Protein AF-A0A8D5DWP6-F1 (afdb_monomer)

Solvent-accessible surface area (backbone atoms only — not comparable to full-atom values): 5665 Å² total; per-residue (Å²): 133,56,70,72,57,53,51,51,42,41,73,70,66,83,48,50,75,63,53,55,42,39,76,77,37,78,54,51,68,63,53,49,53,53,51,55,48,52,51,52,51,52,52,52,62,49,29,77,80,29,75,56,40,39,80,47,74,58,96,32,32,40,27,40,22,57,30,60,64,45,47,100,82,73,42,77,36,70,86,32,56,76,48,66,53,90,83,55,71,48,78,84,78,98,123

Sequence (95 aa):
MDEDKVLSFINSGDGDAGDLLDDAMPTAARRFYRLTQSMHTLLGEVREHFPDAMFYSANGKVSLLLGSSHNKHDQPMQEMVAVSATQLHIEGGDW

Foldseek 3Di:
DDPVVQVVCVVVVVDHPVVVCCVVPVCPVVVVVVVVVVVVVVQVVLCVVQVQWDWDDDPQKIFIFSHDQADPVRHGDPVRTPDIDDPHGDDDDPD

Structure (mmCIF, N/CA/C/O backbone):
data_AF-A0A8D5DWP6-F1
#
_entry.id   AF-A0A8D5DWP6-F1
#
loop_
_atom_site.group_PDB
_atom_site.id
_atom_site.type_symbol
_atom_site.label_atom_id
_atom_site.label_alt_id
_atom_site.label_comp_id
_atom_site.label_asym_id
_atom_site.label_entity_id
_atom_site.label_seq_id
_atom_site.pdbx_PDB_ins_code
_atom_site.Cartn_x
_atom_site.Cartn_y
_atom_site.Cartn_z
_atom_site.occupancy
_atom_site.B_iso_or_equiv
_atom_site.auth_seq_id
_atom_site.auth_comp_id
_atom_site.auth_asym_id
_atom_site.auth_atom_id
_atom_site.pdbx_PDB_model_num
ATOM 1 N N . MET A 1 1 ? -15.959 -5.236 15.368 1.00 87.75 1 MET A N 1
ATOM 2 C CA . MET A 1 1 ? -16.979 -4.212 15.071 1.00 87.75 1 MET A CA 1
ATOM 3 C C . MET A 1 1 ? -17.356 -4.378 13.606 1.00 87.75 1 MET A C 1
ATOM 5 O O . MET A 1 1 ? -16.478 -4.761 12.844 1.00 87.75 1 MET A O 1
ATOM 9 N N . ASP A 1 2 ? -18.625 -4.222 13.242 1.00 95.56 2 ASP A N 1
ATOM 10 C CA . ASP A 1 2 ? -19.084 -4.191 11.842 1.00 95.56 2 ASP A CA 1
ATOM 11 C C . ASP A 1 2 ? -19.171 -2.731 11.357 1.00 95.56 2 ASP A C 1
ATOM 13 O O . ASP A 1 2 ? -18.981 -1.809 12.152 1.00 95.56 2 ASP A O 1
ATOM 17 N N . GLU A 1 3 ? -19.414 -2.525 10.062 1.00 94.88 3 GLU A N 1
ATOM 18 C CA . GLU A 1 3 ? -19.448 -1.194 9.438 1.00 94.88 3 GLU A CA 1
ATOM 19 C C . GLU A 1 3 ? -20.470 -0.259 10.101 1.00 94.88 3 GLU A C 1
ATOM 21 O O . GLU A 1 3 ? -20.121 0.862 10.467 1.00 94.88 3 GLU A O 1
ATOM 26 N N . ASP A 1 4 ? -21.688 -0.744 10.363 1.00 97.00 4 ASP A N 1
ATOM 27 C CA . ASP A 1 4 ? -22.752 0.045 10.998 1.00 97.00 4 ASP A CA 1
ATOM 28 C C . ASP A 1 4 ? -22.324 0.604 12.363 1.00 97.00 4 ASP A C 1
ATOM 30 O O . ASP A 1 4 ? -22.607 1.756 12.700 1.00 97.00 4 ASP A O 1
ATOM 34 N N . LYS A 1 5 ? -21.602 -0.191 13.162 1.00 95.75 5 LYS A N 1
ATOM 35 C CA . LYS A 1 5 ? -21.095 0.251 14.467 1.00 95.75 5 LYS A CA 1
ATOM 36 C C . LYS A 1 5 ? -19.931 1.229 14.348 1.00 95.75 5 LYS A C 1
ATOM 38 O O . LYS A 1 5 ? -19.862 2.147 15.161 1.00 95.75 5 LYS A O 1
ATOM 43 N N . VAL A 1 6 ? -19.049 1.054 13.360 1.00 97.38 6 VAL A N 1
ATOM 44 C CA . VAL A 1 6 ? -17.977 2.024 13.074 1.00 97.38 6 VAL A CA 1
ATOM 45 C C . VAL A 1 6 ? -18.599 3.375 12.724 1.00 97.38 6 VAL A C 1
ATOM 47 O O . VAL A 1 6 ? -18.260 4.388 13.330 1.00 97.38 6 VAL A O 1
ATOM 50 N N . LEU A 1 7 ? -19.575 3.384 11.812 1.00 97.44 7 LEU A N 1
ATOM 51 C CA . LEU A 1 7 ? -20.272 4.602 11.404 1.00 97.44 7 LEU A CA 1
ATOM 52 C C . LEU A 1 7 ? -21.042 5.241 12.562 1.00 97.44 7 LEU A C 1
ATOM 54 O O . LEU A 1 7 ? -21.016 6.459 12.711 1.00 97.44 7 LEU A O 1
ATOM 58 N N . SER A 1 8 ? -21.704 4.446 13.406 1.00 96.81 8 SER A N 1
ATOM 59 C CA . SER A 1 8 ? -22.410 4.970 14.579 1.00 96.81 8 SER A CA 1
ATOM 60 C C . SER A 1 8 ? -21.477 5.678 15.564 1.00 96.81 8 SER A C 1
ATOM 62 O O . SER A 1 8 ? -21.884 6.692 16.122 1.00 96.81 8 SER A O 1
ATOM 64 N N . PHE A 1 9 ? -20.267 5.157 15.787 1.00 96.06 9 PHE A N 1
ATOM 65 C CA . PHE A 1 9 ? -19.267 5.775 16.665 1.00 96.06 9 PHE A CA 1
ATOM 66 C C . PHE A 1 9 ? -18.725 7.087 16.084 1.00 96.06 9 PHE A C 1
ATOM 68 O O . PHE A 1 9 ? -18.627 8.092 16.778 1.00 96.06 9 PHE A O 1
ATOM 75 N N . ILE A 1 10 ? -18.436 7.107 14.781 1.00 97.12 10 ILE A N 1
ATOM 76 C CA . ILE A 1 10 ? -17.970 8.327 14.110 1.00 97.12 10 ILE A CA 1
ATOM 77 C C . ILE A 1 10 ? -19.066 9.405 14.145 1.00 97.12 10 ILE A C 1
ATOM 79 O O . ILE A 1 10 ? -18.807 10.568 14.443 1.00 97.12 10 ILE A O 1
ATOM 83 N N . ASN A 1 11 ? -20.318 9.018 13.885 1.00 97.19 11 ASN A N 1
ATOM 84 C CA . ASN A 1 11 ? -21.450 9.944 13.837 1.00 97.19 11 ASN A CA 1
ATOM 85 C C . ASN A 1 11 ? -21.909 10.436 15.217 1.00 97.19 11 ASN A C 1
ATOM 87 O O . ASN A 1 11 ? -22.561 11.479 15.286 1.00 97.19 11 ASN A O 1
ATOM 91 N N . SER A 1 12 ? -21.607 9.720 16.307 1.00 95.44 12 SER A N 1
ATOM 92 C CA . SER A 1 12 ? -21.876 10.223 17.660 1.00 95.44 12 SER A CA 1
ATOM 93 C C . SER A 1 12 ? -20.921 11.349 18.060 1.00 95.44 12 SER A C 1
ATOM 95 O O . SER A 1 12 ? -21.244 12.120 18.962 1.00 95.44 12 SER A O 1
ATOM 97 N N . GLY A 1 13 ? -19.787 11.486 17.360 1.00 94.19 13 GLY A N 1
ATOM 98 C CA . GLY A 1 13 ? -18.735 12.445 17.691 1.00 94.19 13 GLY A CA 1
ATOM 99 C C . GLY A 1 13 ? -17.863 12.005 18.869 1.00 94.19 13 GLY A C 1
ATOM 100 O O . GLY A 1 13 ? -17.116 12.827 19.394 1.00 94.19 13 GLY A O 1
ATOM 101 N N . ASP A 1 14 ? -17.957 10.734 19.279 1.00 92.25 14 ASP A N 1
ATOM 102 C CA . ASP A 1 14 ? -17.158 10.166 20.373 1.00 92.25 14 ASP A CA 1
ATOM 103 C C . ASP A 1 14 ? -15.685 9.946 19.976 1.00 92.25 14 ASP A C 1
ATOM 105 O O . ASP A 1 14 ? -14.822 9.842 20.847 1.00 92.25 14 ASP A O 1
ATOM 109 N N . GLY A 1 15 ? -15.394 9.907 18.674 1.00 94.75 15 GLY A N 1
ATOM 110 C CA . GLY A 1 15 ? -14.057 9.787 18.095 1.00 94.75 15 GLY A CA 1
ATOM 111 C C . GLY A 1 15 ? -14.128 9.525 16.591 1.00 94.75 15 GLY A C 1
ATOM 112 O O . GLY A 1 15 ? -15.195 9.627 15.979 1.00 94.75 15 GLY A O 1
ATOM 113 N N . ASP A 1 16 ? -12.999 9.168 15.987 1.00 96.81 16 ASP A N 1
ATOM 114 C CA . ASP A 1 16 ? -12.911 8.815 14.570 1.00 96.81 16 ASP A CA 1
ATOM 115 C C . ASP A 1 16 ? -12.500 7.346 14.317 1.00 96.81 16 ASP A C 1
ATOM 117 O O . ASP A 1 16 ? -12.347 6.527 15.226 1.00 96.81 16 ASP A O 1
ATOM 121 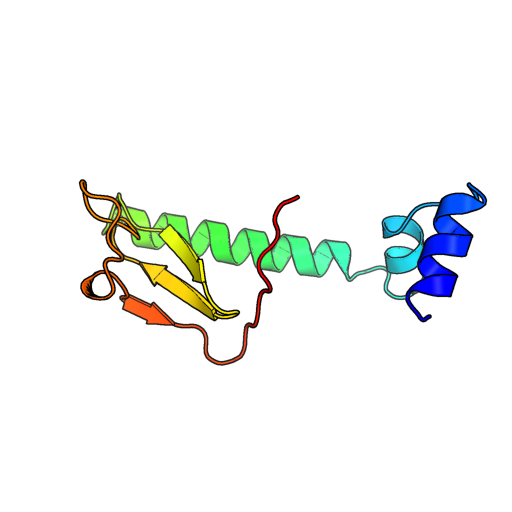N N . ALA A 1 17 ? -12.374 6.967 13.041 1.00 96.50 17 ALA A N 1
ATOM 122 C CA . ALA A 1 17 ? -11.964 5.613 12.658 1.00 96.50 17 ALA A CA 1
ATOM 123 C C . ALA A 1 17 ? -10.526 5.269 13.097 1.00 96.50 17 ALA A C 1
ATOM 125 O O . ALA A 1 17 ? -10.204 4.096 13.298 1.00 96.50 17 ALA A O 1
ATOM 126 N N . GLY A 1 18 ? -9.659 6.277 13.210 1.00 96.62 18 GLY A N 1
ATOM 127 C CA . GLY A 1 18 ? -8.303 6.147 13.721 1.00 96.62 18 GLY A CA 1
ATOM 128 C C . GLY A 1 18 ? -8.295 5.827 15.210 1.00 96.62 18 GLY A C 1
ATOM 129 O O . GLY A 1 18 ? -7.577 4.909 15.601 1.00 96.62 18 GLY A O 1
ATOM 130 N N . ASP A 1 19 ? -9.139 6.492 16.002 1.00 96.88 19 ASP A N 1
ATOM 131 C CA . ASP A 1 19 ? -9.318 6.187 17.429 1.00 96.88 19 ASP A CA 1
ATOM 132 C C . ASP A 1 19 ? -9.774 4.734 17.628 1.00 96.88 19 ASP A C 1
ATOM 134 O O . ASP A 1 19 ? -9.161 3.981 18.383 1.00 96.88 19 ASP A O 1
ATOM 138 N N . LEU A 1 20 ? -10.772 4.278 16.857 1.00 97.12 20 LEU A N 1
ATOM 139 C CA . LEU A 1 20 ? -11.215 2.876 16.883 1.00 97.12 20 LEU A CA 1
ATOM 140 C C . LEU A 1 20 ? -10.094 1.889 16.528 1.00 97.12 20 LEU A C 1
ATOM 142 O O . LEU A 1 20 ? -10.019 0.792 17.094 1.00 97.12 20 LEU A O 1
ATOM 146 N N . LEU A 1 21 ? -9.242 2.244 15.563 1.00 97.00 21 LEU A N 1
ATOM 147 C CA . LEU A 1 21 ? -8.108 1.416 15.169 1.00 97.00 21 LEU A CA 1
ATOM 148 C C . LEU A 1 21 ? -7.033 1.382 16.258 1.00 97.00 21 LEU A C 1
ATOM 150 O O . LEU A 1 21 ? -6.464 0.315 16.487 1.00 97.00 21 LEU A O 1
ATOM 154 N N . ASP A 1 22 ? -6.743 2.511 16.904 1.00 97.12 22 ASP A N 1
ATOM 155 C CA . ASP A 1 22 ? -5.754 2.591 17.979 1.00 97.12 22 ASP A CA 1
ATOM 156 C C . ASP A 1 22 ? -6.232 1.828 19.218 1.00 97.12 22 ASP A C 1
ATOM 158 O O . ASP A 1 22 ? -5.499 0.987 19.733 1.00 97.12 22 ASP A O 1
ATOM 162 N N . ASP A 1 23 ? -7.498 1.989 19.605 1.00 96.12 23 ASP A N 1
ATOM 163 C CA . ASP A 1 23 ? -8.105 1.268 20.727 1.00 96.12 23 ASP A CA 1
ATOM 164 C C . ASP A 1 23 ? -8.071 -0.255 20.525 1.00 96.12 23 ASP A C 1
ATOM 166 O O . ASP A 1 23 ? -7.722 -1.018 21.432 1.00 96.12 23 ASP A O 1
ATOM 170 N N . ALA A 1 24 ? -8.416 -0.728 19.323 1.00 96.69 24 ALA A N 1
ATOM 171 C CA . ALA A 1 24 ? -8.428 -2.156 19.017 1.00 96.69 24 ALA A CA 1
ATOM 172 C C . ALA A 1 24 ? -7.023 -2.718 18.733 1.00 96.69 24 ALA A C 1
ATOM 174 O O . ALA A 1 24 ? -6.730 -3.876 19.047 1.00 96.69 24 ALA A O 1
ATOM 175 N N . MET A 1 25 ? -6.162 -1.929 18.084 1.00 97.50 25 MET A N 1
ATOM 176 C CA . MET A 1 25 ? -4.839 -2.327 17.609 1.00 97.50 25 MET A CA 1
ATOM 177 C C . MET A 1 25 ? -3.837 -1.151 17.656 1.00 97.50 25 MET A C 1
ATOM 179 O O . MET A 1 25 ? -3.424 -0.661 16.597 1.00 97.50 25 MET A O 1
ATOM 183 N N . PRO A 1 26 ? -3.274 -0.818 18.836 1.00 97.06 26 PRO A N 1
ATOM 184 C CA . PRO A 1 26 ? -2.478 0.408 19.061 1.00 97.06 26 PRO A CA 1
ATOM 185 C C . PRO A 1 26 ? -1.194 0.556 18.224 1.00 97.06 26 PRO A C 1
ATOM 187 O O . PRO A 1 26 ? -0.461 1.541 18.279 1.00 97.06 26 PRO A O 1
ATOM 190 N N . THR A 1 27 ? -0.815 -0.490 17.488 1.00 97.81 27 THR A N 1
ATOM 191 C CA . THR A 1 27 ? 0.387 -0.498 16.642 1.00 97.81 27 THR A CA 1
ATOM 192 C C . THR A 1 27 ? 0.074 -0.598 15.154 1.00 97.81 27 THR A C 1
ATOM 194 O O . THR A 1 27 ? 1.005 -0.560 14.345 1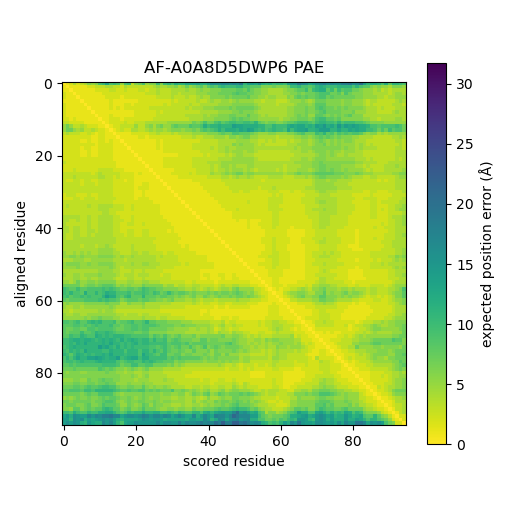.00 97.81 27 THR A O 1
ATOM 197 N N . ALA A 1 28 ? -1.199 -0.730 14.768 1.00 97.75 28 ALA A N 1
ATOM 198 C CA . ALA A 1 28 ? -1.604 -0.954 13.385 1.00 97.75 28 ALA A CA 1
ATOM 199 C C . ALA A 1 28 ? -1.182 0.206 12.478 1.00 97.75 28 ALA A C 1
ATOM 201 O O . ALA A 1 28 ? -0.485 -0.036 11.492 1.00 97.75 28 ALA A O 1
ATOM 202 N N . ALA A 1 29 ? -1.478 1.452 12.863 1.00 97.19 29 ALA A N 1
ATOM 203 C CA . ALA A 1 29 ? -1.083 2.638 12.102 1.00 97.19 29 ALA A CA 1
ATOM 204 C C . ALA A 1 29 ? 0.441 2.702 11.901 1.00 97.19 29 ALA A C 1
ATOM 206 O O . ALA A 1 29 ? 0.933 2.816 10.779 1.00 97.19 29 ALA A O 1
ATOM 207 N N . ARG A 1 30 ? 1.222 2.494 12.971 1.00 97.31 30 ARG A N 1
ATOM 208 C CA . ARG A 1 30 ? 2.693 2.461 12.889 1.00 97.31 30 ARG A CA 1
ATOM 209 C C . ARG A 1 30 ? 3.198 1.368 11.943 1.00 97.31 30 ARG A C 1
ATOM 211 O O . ARG A 1 30 ? 4.147 1.589 11.191 1.00 97.31 30 ARG A O 1
ATOM 218 N N . ARG A 1 31 ? 2.605 0.172 11.991 1.00 97.94 31 ARG A N 1
ATOM 219 C CA . ARG A 1 31 ? 2.975 -0.941 11.104 1.00 97.94 31 ARG A CA 1
ATOM 220 C C . ARG A 1 31 ? 2.616 -0.641 9.651 1.00 97.94 31 ARG A C 1
ATOM 222 O O . ARG A 1 31 ? 3.414 -0.977 8.780 1.00 97.94 31 ARG A O 1
ATOM 229 N N . PHE A 1 32 ? 1.476 0.003 9.413 1.00 96.94 32 PHE A N 1
ATOM 230 C CA . PHE A 1 32 ? 1.050 0.446 8.090 1.00 96.94 32 PHE A CA 1
ATOM 231 C C . PHE A 1 32 ? 2.024 1.479 7.513 1.00 96.94 32 PHE A C 1
ATOM 233 O O . PHE A 1 32 ? 2.535 1.278 6.417 1.00 96.94 32 PHE A O 1
ATOM 240 N N . TYR A 1 33 ? 2.404 2.500 8.288 1.00 97.44 33 TYR A N 1
ATOM 241 C CA . TYR A 1 33 ? 3.397 3.491 7.855 1.00 97.44 33 TYR A CA 1
ATOM 242 C C . TYR A 1 33 ? 4.762 2.877 7.551 1.00 97.44 33 TYR A C 1
ATOM 244 O O . TYR A 1 33 ? 5.423 3.252 6.588 1.00 97.44 33 TYR A O 1
ATOM 252 N N . ARG A 1 34 ? 5.194 1.891 8.343 1.00 98.12 34 ARG A N 1
ATOM 253 C CA . ARG A 1 34 ? 6.444 1.182 8.051 1.00 98.12 34 ARG A CA 1
ATOM 254 C C . ARG A 1 34 ? 6.359 0.401 6.738 1.00 98.12 34 ARG A C 1
ATOM 256 O O . ARG A 1 34 ? 7.331 0.387 5.993 1.00 98.12 34 ARG A O 1
ATOM 263 N N . LEU A 1 35 ? 5.219 -0.230 6.454 1.00 95.69 35 LEU A N 1
ATOM 264 C CA . LEU A 1 35 ? 5.000 -0.948 5.198 1.00 95.69 35 LEU A CA 1
ATOM 265 C C . LEU A 1 35 ? 5.050 0.004 3.996 1.00 95.69 35 LEU A C 1
ATOM 267 O O . LEU A 1 35 ? 5.771 -0.267 3.037 1.00 95.69 35 LEU A O 1
ATOM 271 N N . THR A 1 36 ? 4.336 1.129 4.059 1.00 96.00 36 THR A N 1
ATOM 272 C CA . THR A 1 36 ? 4.315 2.107 2.962 1.00 96.00 36 THR A CA 1
ATOM 273 C C . THR A 1 36 ? 5.674 2.779 2.770 1.00 96.00 36 THR A C 1
ATOM 275 O O . THR A 1 36 ? 6.092 2.989 1.633 1.00 96.00 36 THR A O 1
ATOM 278 N N . GLN A 1 37 ? 6.426 3.014 3.850 1.00 98.19 37 GLN A N 1
ATOM 279 C CA . GLN A 1 37 ? 7.807 3.488 3.766 1.00 98.19 37 GLN A CA 1
ATOM 280 C C . GLN A 1 37 ? 8.723 2.473 3.071 1.00 98.19 37 GLN A C 1
ATOM 282 O O . GLN A 1 37 ? 9.512 2.859 2.213 1.00 98.19 37 GLN A O 1
ATOM 287 N N . SER A 1 38 ? 8.614 1.180 3.397 1.00 97.44 38 SER A N 1
ATOM 288 C CA . SER A 1 38 ? 9.388 0.137 2.713 1.00 97.44 38 SER A CA 1
ATOM 289 C C . SER A 1 38 ? 9.067 0.066 1.219 1.00 97.44 38 SER A C 1
ATOM 291 O O . SER A 1 38 ? 9.984 -0.066 0.413 1.00 97.44 38 SER A O 1
ATOM 293 N N . MET A 1 39 ? 7.793 0.209 0.835 1.00 96.31 39 MET A N 1
ATOM 294 C CA . MET A 1 39 ? 7.410 0.305 -0.578 1.00 96.31 39 MET A CA 1
ATOM 295 C C . MET A 1 39 ? 8.038 1.534 -1.245 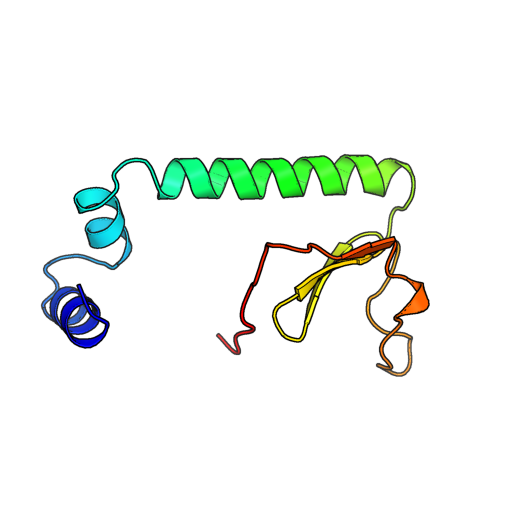1.00 96.31 39 MET A C 1
ATOM 297 O O . MET A 1 39 ? 8.612 1.418 -2.324 1.00 96.31 39 MET A O 1
ATOM 301 N N . HIS A 1 40 ? 7.977 2.700 -0.598 1.00 97.75 40 HIS A N 1
ATOM 302 C CA . HIS A 1 40 ? 8.569 3.930 -1.121 1.00 97.75 40 HIS A CA 1
ATOM 303 C C . HIS A 1 40 ? 10.081 3.799 -1.357 1.00 97.75 40 HIS A C 1
ATOM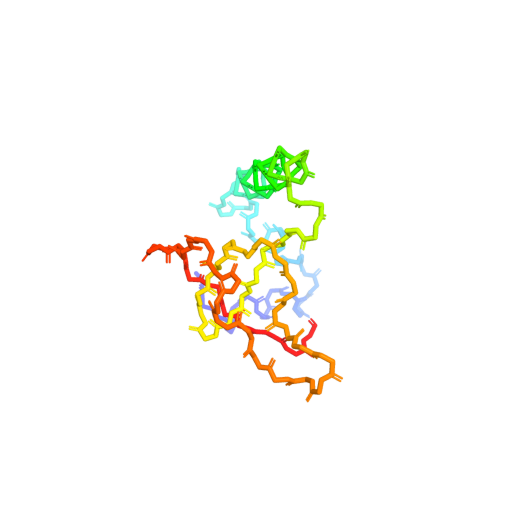 305 O O . HIS A 1 40 ? 10.558 4.152 -2.433 1.00 97.75 40 HIS A O 1
ATOM 311 N N . THR A 1 41 ? 10.820 3.250 -0.387 1.00 98.50 41 THR A N 1
ATOM 312 C CA . THR A 1 41 ? 12.264 3.007 -0.517 1.00 98.50 41 THR A CA 1
ATOM 313 C C . THR A 1 41 ? 12.571 2.073 -1.686 1.00 98.50 41 THR A C 1
ATOM 315 O O . THR A 1 41 ? 13.377 2.434 -2.538 1.00 98.50 41 THR A O 1
ATOM 318 N N . LEU A 1 42 ? 11.873 0.935 -1.784 1.00 98.12 42 LEU A N 1
ATOM 319 C CA . LEU A 1 42 ? 12.041 -0.005 -2.896 1.00 98.12 42 LEU A CA 1
ATOM 320 C C . LEU A 1 42 ? 11.802 0.671 -4.253 1.00 98.12 42 LEU A C 1
ATOM 322 O O . LEU A 1 42 ? 12.560 0.464 -5.195 1.00 98.12 42 LEU A O 1
ATOM 326 N N . LEU A 1 43 ? 10.757 1.495 -4.370 1.00 98.19 43 LEU A N 1
ATOM 327 C CA . LEU A 1 43 ? 10.495 2.223 -5.609 1.00 98.19 43 LEU A CA 1
ATOM 328 C C . LEU A 1 43 ? 11.620 3.212 -5.941 1.00 98.19 43 LEU A C 1
ATOM 330 O O . LEU A 1 43 ? 11.959 3.366 -7.111 1.00 98.19 43 LEU A O 1
ATOM 334 N N . GLY A 1 44 ? 12.197 3.865 -4.930 1.00 98.50 44 GLY A N 1
ATOM 335 C CA . GLY A 1 44 ? 13.377 4.714 -5.085 1.00 98.50 44 GLY A CA 1
ATOM 336 C C . GLY A 1 44 ? 14.562 3.950 -5.674 1.00 98.50 44 GLY A C 1
ATOM 337 O O . GLY A 1 44 ? 15.090 4.366 -6.698 1.00 98.50 44 GLY A O 1
ATOM 338 N N . GLU A 1 45 ? 14.904 2.799 -5.092 1.00 98.56 45 GLU A N 1
ATOM 339 C CA . GLU A 1 45 ? 15.986 1.920 -5.566 1.00 98.56 45 GLU A CA 1
ATOM 340 C C . GLU A 1 45 ? 15.753 1.454 -7.012 1.00 98.56 45 GLU A C 1
ATOM 342 O O . GLU A 1 45 ? 16.647 1.507 -7.853 1.00 98.56 45 GLU A O 1
ATOM 347 N N . VAL A 1 46 ? 14.523 1.053 -7.352 1.00 98.50 46 VAL A N 1
ATOM 348 C CA . VAL A 1 46 ? 14.174 0.667 -8.729 1.00 98.50 46 VAL A CA 1
ATOM 349 C C . VAL A 1 46 ? 14.346 1.847 -9.690 1.00 98.50 46 VAL A C 1
ATOM 351 O O . VAL A 1 46 ? 14.833 1.659 -10.807 1.00 98.50 46 VAL A O 1
ATOM 354 N N . ARG A 1 47 ? 13.994 3.067 -9.265 1.00 98.50 47 ARG A N 1
ATOM 355 C CA . ARG A 1 47 ? 14.110 4.284 -10.081 1.00 98.50 47 ARG A CA 1
ATOM 356 C C . ARG A 1 47 ? 15.541 4.733 -10.347 1.00 98.50 47 ARG A C 1
ATOM 358 O O . ARG A 1 47 ? 15.751 5.461 -11.313 1.00 98.50 47 ARG A O 1
ATOM 365 N N . GLU A 1 48 ? 16.521 4.257 -9.580 1.00 98.50 48 GLU A N 1
ATOM 366 C CA . GLU A 1 48 ? 17.941 4.451 -9.907 1.00 98.50 48 GLU A CA 1
ATOM 367 C C . GLU A 1 48 ? 18.314 3.784 -11.242 1.00 98.50 48 GLU A C 1
ATOM 369 O O . GLU A 1 48 ? 19.198 4.261 -11.953 1.00 98.50 48 GLU A O 1
ATOM 374 N N . HIS A 1 49 ? 17.604 2.713 -11.615 1.00 98.19 49 HIS A N 1
ATOM 375 C CA . HIS A 1 49 ? 17.798 1.980 -12.868 1.00 98.19 49 HIS A CA 1
ATOM 376 C C . HIS A 1 49 ? 16.695 2.242 -13.905 1.00 98.19 49 HIS A C 1
ATOM 378 O O . HIS A 1 49 ? 16.969 2.252 -15.104 1.00 98.19 49 HIS A O 1
ATOM 384 N N . PHE A 1 50 ? 15.457 2.463 -13.453 1.00 98.06 50 PHE A N 1
ATOM 385 C CA . PHE A 1 50 ? 14.266 2.656 -14.285 1.00 98.06 50 PHE A CA 1
ATOM 386 C C . PHE A 1 50 ? 13.489 3.899 -13.817 1.00 98.06 50 PHE A C 1
ATOM 388 O O . PHE A 1 50 ? 12.547 3.769 -13.032 1.00 98.06 50 PHE A O 1
ATOM 395 N N . PRO A 1 51 ? 13.862 5.112 -14.267 1.00 97.44 51 PRO A N 1
ATOM 396 C CA . PRO A 1 51 ? 13.343 6.369 -13.713 1.00 97.44 51 PRO A CA 1
ATOM 397 C C . PRO A 1 51 ? 11.813 6.505 -13.733 1.00 97.44 51 PRO A C 1
ATOM 399 O O . PRO A 1 51 ? 11.234 7.106 -12.829 1.00 97.44 51 PRO A O 1
ATOM 402 N N . ASP A 1 52 ? 11.162 5.894 -14.723 1.00 96.75 52 ASP A N 1
ATOM 403 C CA . ASP A 1 52 ? 9.710 5.951 -14.922 1.00 96.75 52 ASP A CA 1
ATOM 404 C C . ASP A 1 52 ? 8.941 4.846 -14.177 1.00 96.75 52 ASP A C 1
ATOM 406 O O . ASP A 1 52 ? 7.725 4.717 -14.331 1.00 96.75 52 ASP A O 1
ATOM 410 N N . ALA A 1 53 ? 9.625 4.038 -13.359 1.00 98.06 53 ALA A N 1
ATOM 411 C CA . ALA A 1 53 ? 8.991 2.962 -12.615 1.00 98.06 53 ALA A CA 1
ATOM 412 C C . ALA A 1 53 ? 7.923 3.477 -11.638 1.00 98.06 53 ALA A C 1
ATOM 414 O O . ALA A 1 53 ? 8.026 4.571 -11.063 1.00 98.06 53 ALA A O 1
ATOM 415 N N . MET A 1 54 ? 6.896 2.663 -11.405 1.00 96.69 54 MET A N 1
ATOM 416 C CA . MET A 1 54 ? 5.798 2.972 -10.488 1.00 96.69 54 MET A CA 1
ATOM 417 C C . MET A 1 54 ? 5.129 1.711 -9.943 1.00 96.69 54 MET A C 1
ATOM 419 O O . MET A 1 54 ? 5.141 0.657 -10.580 1.00 96.69 54 MET A O 1
ATOM 423 N N . PHE A 1 55 ? 4.487 1.835 -8.781 1.00 94.88 55 PHE A N 1
ATOM 424 C CA . PHE A 1 55 ? 3.465 0.874 -8.381 1.00 94.88 55 PHE A CA 1
ATOM 425 C C . PHE A 1 55 ? 2.140 1.237 -9.036 1.00 94.88 55 PHE A C 1
ATOM 427 O O . PHE A 1 55 ? 1.738 2.398 -9.037 1.00 94.88 55 PHE A O 1
ATOM 434 N N . TYR A 1 56 ? 1.460 0.228 -9.557 1.00 92.56 56 TYR A N 1
ATOM 435 C CA . TYR A 1 56 ? 0.155 0.364 -10.177 1.00 92.56 56 TYR A CA 1
ATOM 436 C C . TYR A 1 56 ? -0.803 -0.651 -9.564 1.00 92.56 56 TYR A C 1
ATOM 438 O O . TYR A 1 56 ? -0.463 -1.833 -9.452 1.00 92.56 56 TYR A O 1
ATOM 446 N N . SER A 1 57 ? -1.990 -0.194 -9.164 1.00 90.38 57 SER A N 1
ATOM 447 C CA . SER A 1 57 ? -3.076 -1.064 -8.727 1.00 90.38 57 SER A CA 1
ATOM 448 C C . SER A 1 57 ? -4.196 -1.091 -9.761 1.00 90.38 57 SER A C 1
ATOM 450 O O . SER A 1 57 ? -4.693 -0.056 -10.195 1.00 90.38 57 SER A O 1
ATOM 452 N N . ALA A 1 58 ? -4.601 -2.295 -10.159 1.00 85.69 58 ALA A N 1
ATOM 453 C CA . ALA A 1 58 ? -5.778 -2.515 -10.991 1.00 85.69 58 ALA A CA 1
ATOM 454 C C . ALA A 1 58 ? -6.372 -3.891 -10.700 1.00 85.69 58 ALA A C 1
ATOM 456 O O . ALA A 1 58 ? -5.640 -4.862 -10.487 1.00 85.69 58 ALA A O 1
ATOM 457 N N . ASN A 1 59 ? -7.705 -3.981 -10.713 1.00 83.25 59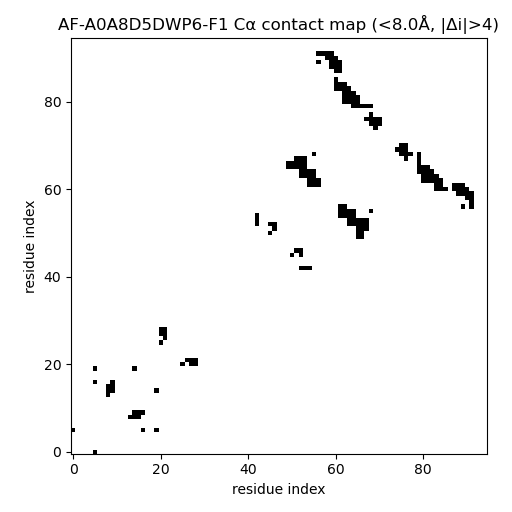 ASN A N 1
ATOM 458 C CA . ASN A 1 59 ? -8.447 -5.222 -10.461 1.00 83.25 59 ASN A CA 1
ATOM 459 C C . ASN A 1 59 ? -8.001 -5.928 -9.170 1.00 83.25 59 ASN A C 1
ATOM 461 O O . ASN A 1 59 ? -7.792 -7.144 -9.148 1.00 83.25 59 ASN A O 1
ATOM 465 N N . GLY A 1 60 ? -7.769 -5.148 -8.112 1.00 84.81 60 GLY A N 1
ATOM 466 C CA . GLY A 1 60 ? -7.372 -5.691 -6.822 1.00 84.81 60 GLY A CA 1
ATOM 467 C C . GLY A 1 60 ? -5.897 -6.078 -6.699 1.00 84.81 60 GLY A C 1
ATOM 468 O O . GLY A 1 60 ? -5.465 -6.476 -5.626 1.00 84.81 60 GLY A O 1
ATOM 469 N N . LYS A 1 61 ? -5.098 -6.009 -7.769 1.00 89.38 61 LYS A N 1
ATOM 470 C CA . LYS A 1 61 ? -3.686 -6.420 -7.752 1.00 89.38 61 LYS A CA 1
ATOM 471 C C . LYS A 1 61 ? -2.769 -5.216 -7.749 1.00 89.38 61 LYS A C 1
ATOM 473 O O . LYS A 1 61 ? -2.980 -4.291 -8.523 1.00 89.38 61 LYS A O 1
ATOM 478 N N . VAL A 1 62 ? -1.698 -5.292 -6.966 1.00 92.62 62 VAL A N 1
ATOM 479 C CA . VAL A 1 62 ? -0.581 -4.341 -7.021 1.00 92.62 62 VAL A CA 1
ATOM 480 C C . VAL A 1 62 ? 0.529 -4.920 -7.888 1.00 92.62 62 VAL A C 1
ATOM 482 O O . VAL A 1 62 ? 0.940 -6.062 -7.687 1.00 92.62 62 VAL A O 1
ATOM 485 N N . SER A 1 63 ? 1.030 -4.140 -8.839 1.00 94.31 63 SER A N 1
ATOM 486 C CA . SER A 1 63 ? 2.165 -4.505 -9.689 1.00 94.31 63 SER A CA 1
ATOM 487 C C . SER A 1 63 ? 3.236 -3.422 -9.674 1.00 94.31 63 SER A C 1
ATOM 489 O O . SER A 1 63 ? 2.924 -2.239 -9.558 1.00 94.31 63 SER A O 1
ATOM 491 N N . LEU A 1 64 ? 4.496 -3.832 -9.807 1.00 96.56 64 LEU A N 1
ATOM 492 C CA . LEU A 1 64 ? 5.607 -2.944 -10.125 1.00 96.56 64 LEU A CA 1
ATOM 493 C C . LEU A 1 64 ? 5.737 -2.871 -11.645 1.00 96.56 64 LEU A C 1
ATOM 495 O O . LEU A 1 64 ? 5.937 -3.895 -12.306 1.00 96.56 64 LEU A O 1
ATOM 499 N N . LEU A 1 65 ? 5.630 -1.661 -12.179 1.00 97.69 65 LEU A N 1
ATOM 500 C CA . LEU A 1 65 ? 5.870 -1.360 -13.581 1.00 97.69 65 LEU A CA 1
ATOM 501 C C . LEU A 1 65 ? 7.205 -0.630 -13.713 1.00 97.69 65 LEU A C 1
ATOM 503 O O . LEU A 1 65 ? 7.552 0.178 -12.853 1.00 97.69 65 LEU A O 1
ATOM 507 N N . LEU A 1 66 ? 7.934 -0.888 -14.798 1.00 97.50 66 LEU A N 1
ATOM 508 C CA . LEU A 1 66 ? 9.190 -0.189 -15.120 1.00 97.50 66 LEU A CA 1
ATOM 509 C C . LEU A 1 66 ? 8.973 1.092 -15.942 1.00 97.50 66 LEU A C 1
ATOM 511 O O . LEU A 1 66 ? 9.934 1.732 -16.356 1.00 97.50 66 LEU A O 1
ATOM 515 N N . GLY A 1 67 ? 7.714 1.452 -16.179 1.00 94.81 67 GLY A N 1
ATOM 516 C CA . GLY A 1 67 ? 7.297 2.606 -16.961 1.00 94.81 67 GLY A CA 1
ATOM 517 C C . GLY A 1 67 ? 5.808 2.890 -16.769 1.00 94.81 67 GLY A C 1
ATOM 518 O O . GLY A 1 67 ? 5.183 2.400 -15.826 1.00 94.81 67 GLY A O 1
ATOM 519 N N . SER A 1 68 ? 5.231 3.674 -17.680 1.00 92.31 68 SER A N 1
ATOM 520 C CA . SER A 1 68 ? 3.822 4.077 -17.620 1.00 92.31 68 SER A CA 1
ATOM 521 C C . SER A 1 68 ? 2.857 2.885 -17.651 1.00 92.31 68 SER A C 1
ATOM 523 O O . SER A 1 68 ? 3.063 1.919 -18.386 1.00 92.31 68 SER A O 1
ATOM 525 N N . SER A 1 69 ? 1.756 2.982 -16.901 1.00 90.75 69 SER A N 1
ATOM 526 C CA . SER A 1 69 ? 0.652 2.015 -16.962 1.00 90.75 69 SER A CA 1
ATOM 527 C C . SER A 1 69 ? -0.157 2.110 -18.254 1.00 90.75 69 SER A C 1
ATOM 529 O O . SER A 1 69 ? -0.788 1.127 -18.640 1.00 90.75 69 SER A O 1
ATOM 531 N N . HIS A 1 70 ? -0.113 3.261 -18.931 1.00 93.12 70 HIS A N 1
ATOM 532 C CA . HIS A 1 70 ? -0.840 3.523 -20.170 1.00 93.12 70 HIS A CA 1
ATOM 533 C C . HIS A 1 70 ? 0.049 4.207 -21.210 1.00 93.12 70 HIS A C 1
ATOM 535 O O . HIS A 1 70 ? 0.948 4.986 -20.878 1.00 93.12 70 HIS A O 1
ATOM 541 N N . ASN A 1 71 ? -0.211 3.930 -22.487 1.00 90.88 71 ASN A N 1
ATOM 542 C CA . ASN A 1 71 ? 0.467 4.607 -23.588 1.00 90.88 71 ASN A CA 1
ATOM 543 C C . ASN A 1 71 ? -0.158 5.991 -23.861 1.00 90.88 71 ASN A C 1
ATOM 545 O O . ASN A 1 71 ? -1.141 6.394 -23.247 1.00 90.88 71 ASN A O 1
ATOM 549 N N . LYS A 1 72 ? 0.381 6.719 -24.845 1.00 91.69 72 LYS A N 1
ATOM 550 C CA . LYS A 1 72 ? -0.110 8.054 -25.247 1.00 91.69 72 LYS A CA 1
ATOM 551 C C . LYS A 1 72 ? -1.568 8.107 -25.739 1.00 91.69 72 LYS A C 1
ATOM 553 O O . LYS A 1 72 ? -2.092 9.196 -25.935 1.00 91.69 72 LYS A O 1
ATOM 558 N N . HIS A 1 73 ? -2.185 6.958 -26.003 1.00 92.56 73 HIS A N 1
ATOM 559 C CA . HIS A 1 73 ? -3.589 6.827 -26.398 1.00 92.56 73 HIS A CA 1
ATOM 560 C C . HIS A 1 73 ? -4.450 6.266 -25.259 1.00 92.56 73 HIS A C 1
ATOM 562 O O . HIS A 1 73 ? -5.536 5.759 -25.525 1.00 92.56 73 HIS A O 1
ATOM 568 N N . ASP A 1 74 ? -3.946 6.311 -24.023 1.00 88.69 74 ASP A N 1
ATOM 569 C CA . ASP A 1 74 ? -4.620 5.815 -22.823 1.00 88.69 74 ASP A CA 1
ATOM 570 C C . ASP A 1 74 ? -4.932 4.307 -22.867 1.00 88.69 74 ASP A C 1
ATOM 572 O O . ASP A 1 74 ? -5.894 3.817 -22.285 1.00 88.69 74 ASP A O 1
ATOM 576 N N . GLN A 1 75 ? -4.117 3.530 -23.591 1.00 90.31 75 GLN A N 1
ATOM 577 C CA . GLN A 1 75 ? -4.266 2.075 -23.640 1.00 90.31 75 GLN A CA 1
ATOM 578 C C . GLN A 1 75 ? -3.354 1.411 -22.603 1.00 90.31 75 GLN A C 1
ATOM 580 O O . GLN A 1 75 ? -2.176 1.779 -22.539 1.00 90.31 75 GLN A O 1
ATOM 585 N N . PRO A 1 76 ? -3.840 0.404 -21.850 1.00 88.94 76 PRO A N 1
ATOM 586 C CA . PRO A 1 76 ? -3.038 -0.294 -20.850 1.00 88.94 76 PRO A CA 1
ATOM 587 C C . PRO A 1 76 ? -1.765 -0.925 -21.433 1.00 88.94 76 PRO A C 1
ATOM 589 O O . PRO A 1 76 ? -1.812 -1.617 -22.450 1.00 88.94 76 PRO A O 1
ATOM 592 N N . MET A 1 77 ? -0.632 -0.745 -20.753 1.00 89.81 77 MET A N 1
ATOM 593 C CA . MET A 1 77 ? 0.681 -1.273 -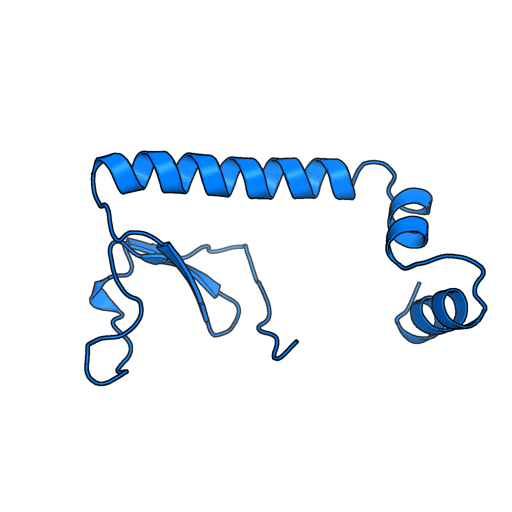21.145 1.00 89.81 77 MET A CA 1
ATOM 594 C C . MET A 1 77 ? 1.114 -2.428 -20.236 1.00 89.81 77 MET A C 1
ATOM 596 O O . MET A 1 77 ? 1.952 -2.276 -19.350 1.00 89.81 77 MET A O 1
ATOM 600 N N . GLN A 1 78 ? 0.558 -3.619 -20.467 1.00 89.12 78 GLN A N 1
ATOM 601 C CA . GLN A 1 78 ? 0.896 -4.811 -19.670 1.00 89.12 78 GLN A CA 1
ATOM 602 C C . GLN A 1 78 ? 2.367 -5.236 -19.799 1.00 89.12 78 GLN A C 1
ATOM 604 O O . GLN A 1 78 ? 2.923 -5.816 -18.873 1.00 89.12 78 GLN A O 1
ATOM 609 N N . GLU A 1 79 ? 3.011 -4.913 -20.919 1.00 93.00 79 GLU A N 1
ATOM 610 C CA . GLU A 1 79 ? 4.437 -5.162 -21.169 1.00 93.00 79 GLU A CA 1
ATOM 611 C C . GLU A 1 79 ? 5.380 -4.441 -20.194 1.00 93.00 79 GLU A C 1
ATOM 613 O O . GLU A 1 79 ? 6.525 -4.856 -20.038 1.00 93.00 79 GLU A O 1
ATOM 618 N N . MET A 1 80 ? 4.907 -3.393 -19.512 1.00 95.75 80 MET A N 1
ATOM 619 C CA . MET A 1 80 ? 5.696 -2.67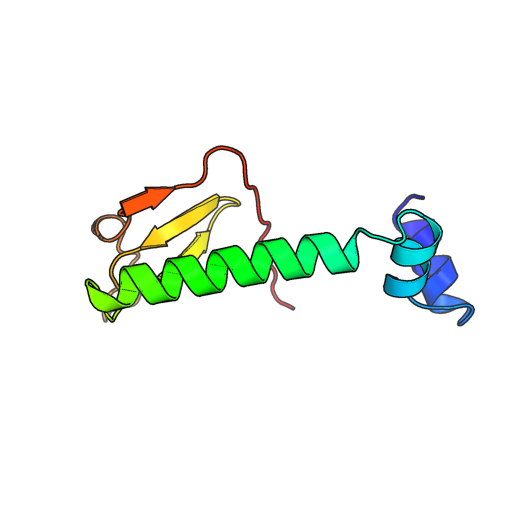3 -18.510 1.00 95.75 80 MET A CA 1
ATOM 620 C C . MET A 1 80 ? 5.711 -3.374 -17.147 1.00 95.75 80 MET A C 1
ATOM 622 O O . MET A 1 80 ? 6.470 -2.965 -16.269 1.00 95.75 80 MET A O 1
ATOM 626 N N . VAL A 1 81 ? 4.888 -4.409 -16.939 1.00 95.69 81 VAL A N 1
ATOM 627 C CA . VAL A 1 81 ? 4.799 -5.135 -15.666 1.00 95.69 81 VAL A CA 1
ATOM 628 C C . VAL A 1 81 ? 6.056 -5.981 -15.455 1.00 95.69 81 VAL A C 1
ATOM 630 O O . VAL A 1 81 ? 6.281 -6.959 -16.163 1.00 95.69 81 VAL A O 1
ATOM 633 N N . ALA A 1 82 ? 6.844 -5.649 -14.430 1.00 96.62 82 ALA A N 1
ATOM 634 C CA . ALA A 1 82 ? 7.986 -6.460 -14.007 1.00 96.62 82 ALA A CA 1
ATOM 635 C C . ALA A 1 82 ? 7.570 -7.581 -13.051 1.00 96.62 82 ALA A C 1
ATOM 637 O O . ALA A 1 82 ? 8.035 -8.714 -13.163 1.00 96.62 82 ALA A O 1
ATOM 638 N N . VAL A 1 83 ? 6.702 -7.264 -12.087 1.00 95.44 83 VAL A N 1
ATOM 639 C CA . VAL A 1 83 ? 6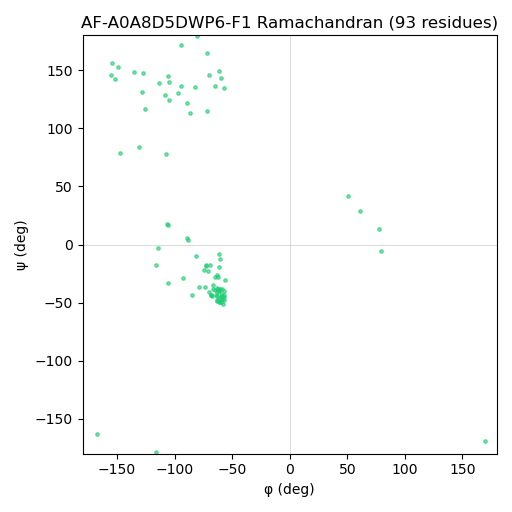.211 -8.227 -11.096 1.00 95.44 83 VAL A CA 1
ATOM 640 C C . VAL A 1 83 ? 4.855 -7.794 -10.550 1.00 95.44 83 VAL A C 1
ATOM 642 O O . VAL A 1 83 ? 4.596 -6.605 -10.367 1.00 95.44 83 VAL A O 1
ATOM 645 N N . SER A 1 84 ? 3.999 -8.768 -10.248 1.00 93.69 84 SER A N 1
ATOM 646 C CA . SER A 1 84 ? 2.724 -8.559 -9.559 1.00 93.69 84 SER A CA 1
ATOM 647 C C . SER A 1 84 ? 2.750 -9.212 -8.183 1.00 93.69 84 SER A C 1
ATOM 649 O O . SER A 1 84 ? 3.243 -10.331 -8.023 1.00 93.69 84 SER A O 1
ATOM 651 N N . ALA A 1 85 ? 2.190 -8.532 -7.186 1.00 92.12 85 ALA A N 1
ATOM 652 C CA . ALA A 1 85 ? 2.017 -9.087 -5.856 1.00 92.12 85 ALA A CA 1
ATOM 653 C C . ALA A 1 85 ? 1.033 -10.268 -5.891 1.00 92.12 85 ALA A C 1
ATOM 655 O O . ALA A 1 85 ? -0.014 -10.210 -6.536 1.00 92.12 85 ALA A O 1
ATOM 656 N N . THR A 1 86 ? 1.368 -11.344 -5.181 1.00 88.38 86 THR A N 1
ATOM 657 C CA . THR A 1 86 ? 0.555 -12.571 -5.138 1.00 88.38 86 THR A CA 1
ATOM 658 C C . THR A 1 86 ? -0.435 -12.593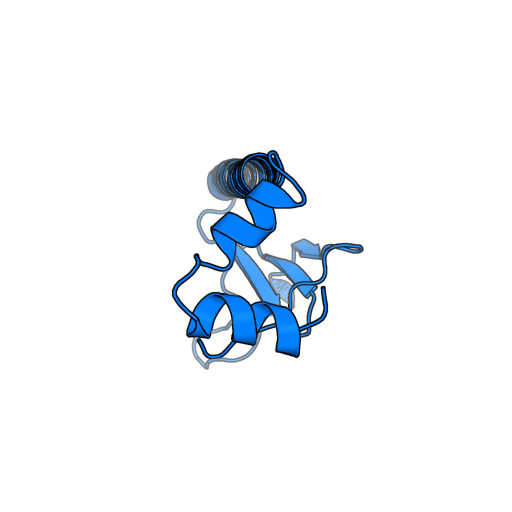 -3.978 1.00 88.38 86 THR A C 1
ATOM 660 O O . THR A 1 86 ? -1.479 -13.226 -4.088 1.00 88.38 86 THR A O 1
ATOM 663 N N . GLN A 1 87 ? -0.115 -11.911 -2.874 1.00 88.62 87 GLN A N 1
ATOM 664 C CA . GLN A 1 87 ? -0.907 -11.923 -1.637 1.00 88.62 87 GLN A CA 1
ATOM 665 C C . GLN A 1 87 ? -1.504 -10.562 -1.269 1.00 88.62 87 GLN A C 1
ATOM 667 O O . GLN A 1 87 ? -2.413 -10.500 -0.446 1.00 88.62 87 GLN A O 1
ATOM 672 N N . LEU A 1 88 ? -0.993 -9.473 -1.847 1.00 87.00 88 LEU A N 1
ATOM 673 C CA . LEU A 1 88 ? -1.488 -8.131 -1.563 1.00 87.00 88 LEU A CA 1
ATOM 674 C C . LEU A 1 88 ? -2.670 -7.822 -2.480 1.00 87.00 88 LEU A C 1
ATOM 676 O O . LEU A 1 88 ? -2.488 -7.684 -3.692 1.00 87.00 88 LEU A O 1
ATOM 680 N N . HIS A 1 89 ? -3.851 -7.700 -1.876 1.00 87.62 89 HIS A N 1
ATOM 681 C CA . HIS A 1 89 ? -5.053 -7.221 -2.540 1.00 87.62 89 HIS A CA 1
ATOM 682 C C . HIS A 1 89 ? -5.351 -5.792 -2.089 1.00 87.62 89 HIS A C 1
ATOM 684 O O . HIS A 1 89 ? -5.443 -5.542 -0.889 1.00 87.62 89 HIS A O 1
ATOM 690 N N . ILE A 1 90 ? -5.463 -4.862 -3.036 1.00 87.50 90 ILE A N 1
ATOM 691 C CA . ILE A 1 90 ? -5.867 -3.478 -2.764 1.00 87.50 90 ILE A CA 1
ATOM 692 C C . ILE A 1 90 ? -7.047 -3.163 -3.666 1.00 87.50 90 ILE A C 1
ATOM 694 O O . ILE A 1 90 ? -6.905 -3.182 -4.890 1.00 87.50 90 ILE A O 1
ATOM 698 N N . GLU A 1 91 ? -8.195 -2.884 -3.060 1.00 84.56 91 GLU A N 1
ATOM 699 C CA . GLU A 1 91 ? -9.382 -2.454 -3.789 1.00 84.56 91 GLU A CA 1
ATOM 700 C C . GLU A 1 91 ? -9.194 -1.033 -4.336 1.00 84.56 91 GLU A C 1
ATOM 702 O O . GLU A 1 91 ? -8.487 -0.208 -3.754 1.00 84.56 91 GLU A O 1
ATOM 707 N N . GLY A 1 92 ? -9.777 -0.777 -5.507 1.00 76.56 92 GLY A N 1
ATOM 708 C CA . GLY A 1 92 ? -9.810 0.567 -6.078 1.00 76.56 92 GLY A CA 1
ATOM 709 C C . GLY A 1 92 ? -10.766 1.470 -5.300 1.00 76.56 92 GLY A C 1
ATOM 710 O O . GLY A 1 92 ? -11.610 0.988 -4.548 1.00 76.56 92 GLY A O 1
ATOM 711 N N . GLY A 1 93 ? -10.651 2.777 -5.510 1.00 71.81 93 GLY A N 1
ATOM 712 C CA . GLY A 1 93 ? -11.573 3.756 -4.949 1.00 71.81 93 GLY A CA 1
ATOM 713 C C . GLY A 1 93 ? -11.717 4.961 -5.869 1.00 71.81 93 GLY A C 1
ATOM 714 O O . GLY A 1 93 ? -10.790 5.284 -6.610 1.00 71.81 93 GLY A O 1
ATOM 715 N N . ASP A 1 94 ? -12.876 5.611 -5.783 1.00 75.06 94 ASP A N 1
ATOM 716 C CA . ASP A 1 94 ? -13.212 6.859 -6.485 1.00 75.06 94 ASP A CA 1
ATOM 717 C C . ASP A 1 94 ? -13.206 8.068 -5.522 1.00 75.06 94 ASP A C 1
ATOM 719 O O . ASP A 1 94 ? -13.800 9.109 -5.816 1.00 75.06 94 ASP A O 1
ATOM 723 N N . TRP A 1 95 ? -12.583 7.907 -4.347 1.00 54.91 95 TRP A N 1
ATOM 724 C CA . TRP A 1 95 ? -12.550 8.876 -3.244 1.00 54.91 95 TRP A CA 1
ATOM 725 C C . TRP A 1 95 ? -11.139 9.377 -2.909 1.00 54.91 95 TRP A C 1
ATOM 727 O O . TRP A 1 95 ? -10.158 8.625 -3.124 1.00 54.91 95 TRP A O 1
#

Mean predicted aligned error: 4.38 Å

Nearest PDB structures (foldseek):
  6fco-assembly1_D  TM=5.953E-01  e=1.017E+00  Thermochaetoides thermophila DSM 1495
  5ceg-assembly1_B  TM=5.090E-01  e=1.618E+00  Mesorhizobium opportunistum WSM2075
  6fco-assembly3_F  TM=3.528E-01  e=1.087E+00  Thermochaetoides thermophila DSM 1495
  8hub-assembly1_D  TM=4.405E-01  e=4.992E+00  Homo sapiens
  3wpx-assembly1_B  TM=4.023E-01  e=4.672E+00  Vibrio alginolyticus

Organism: NCBI:txid440524

Radius of gyration: 17.83 Å; Cα contacts (8 Å, |Δi|>4): 100; chains: 1; bounding box: 41×25×47 Å

pLDDT: mean 93.54, std 6.52, range [54.91, 98.56]

Secondary structure (DSSP, 8-state):
--HHHHHHHHHHTS--HHHHHHHH-TTHHHHHHHHHHHHHHHHHHHHHH-TT-EEEEETTEEEEESS-SB-TTS-B-GGGEEEEEEEEE------